Protein AF-A0A1Z8W2J6-F1 (afdb_monomer)

pLDDT: mean 79.66, std 10.55, range [44.53, 90.06]

Sequence (103 aa):
MFLPLVYIGVIWFLFNRYKKNHQEIQEKIKPCLKWAKAQALPIPTKPSLIEMFLIENRYYWYLRFPFGLIVPFLPITKKVHFYKQEINNLWEIWEREGSPGKQ

Solvent-accessible surface area (backbone atoms only — not comparable to full-atom values): 6034 Å² total; per-residue (Å²): 144,60,67,70,61,54,51,52,51,50,52,52,52,50,50,52,52,48,51,53,53,51,50,55,51,48,63,67,43,44,61,49,53,52,50,35,56,75,69,70,47,91,76,68,73,80,70,53,73,64,59,46,48,52,64,72,45,26,80,40,78,81,38,33,65,71,45,43,72,51,47,78,75,38,72,64,42,57,52,45,51,50,34,52,51,50,52,51,53,50,45,57,48,31,67,72,77,68,45,99,81,80,125

Structure (mmCIF, N/CA/C/O backbone):
data_AF-A0A1Z8W2J6-F1
#
_entry.id   AF-A0A1Z8W2J6-F1
#
loop_
_atom_site.group_PDB
_atom_site.id
_atom_site.type_symbol
_atom_site.label_atom_id
_atom_site.label_alt_id
_atom_site.label_comp_id
_atom_site.label_asym_id
_atom_site.label_entity_id
_atom_site.label_seq_id
_atom_site.pdbx_PDB_ins_code
_atom_site.Cartn_x
_atom_site.Cartn_y
_atom_site.Cartn_z
_atom_site.occupancy
_atom_site.B_iso_or_equiv
_atom_site.auth_seq_id
_atom_site.auth_comp_id
_atom_site.auth_asym_id
_atom_site.auth_atom_id
_atom_site.pdbx_PDB_model_num
ATOM 1 N N . MET A 1 1 ? 22.781 -3.248 -28.311 1.00 55.97 1 MET A N 1
ATOM 2 C CA . MET A 1 1 ? 21.635 -4.013 -27.768 1.00 55.97 1 MET A CA 1
ATOM 3 C C . MET A 1 1 ? 21.667 -3.979 -26.228 1.00 55.97 1 MET A C 1
ATOM 5 O O . MET A 1 1 ? 21.900 -4.998 -25.606 1.00 55.97 1 MET A O 1
ATOM 9 N N . PHE A 1 2 ? 21.489 -2.806 -25.596 1.00 62.25 2 PHE A N 1
ATOM 10 C CA . PHE A 1 2 ? 21.579 -2.641 -24.120 1.00 62.25 2 PHE A CA 1
ATOM 11 C C . PHE A 1 2 ? 20.312 -2.050 -23.474 1.00 62.25 2 PHE A C 1
ATOM 13 O O . PHE A 1 2 ? 20.126 -2.137 -22.264 1.00 62.25 2 PHE A O 1
ATOM 20 N N . LEU A 1 3 ? 19.408 -1.498 -24.287 1.00 68.50 3 LEU A N 1
ATOM 21 C CA . LEU A 1 3 ? 18.151 -0.879 -23.859 1.00 68.50 3 LEU A CA 1
ATOM 22 C C . LEU A 1 3 ? 17.261 -1.751 -22.945 1.00 68.50 3 LEU A C 1
ATOM 24 O O . LEU A 1 3 ? 16.785 -1.213 -21.945 1.00 68.50 3 LEU A O 1
ATOM 28 N N . PRO A 1 4 ? 17.050 -3.063 -23.193 1.00 74.38 4 PRO A N 1
ATOM 29 C CA . PRO A 1 4 ? 16.163 -3.855 -22.337 1.00 74.38 4 PRO A CA 1
ATOM 30 C C . PRO A 1 4 ? 16.743 -4.101 -20.936 1.00 74.38 4 PRO A C 1
ATOM 32 O O . PRO A 1 4 ? 15.999 -4.100 -19.959 1.00 74.38 4 PRO A O 1
ATOM 35 N N . LEU A 1 5 ? 18.065 -4.251 -20.807 1.00 78.25 5 LEU A N 1
ATOM 36 C CA . LEU A 1 5 ? 18.713 -4.475 -19.509 1.00 78.25 5 LEU A CA 1
ATOM 37 C C . LEU A 1 5 ? 18.695 -3.213 -18.644 1.00 78.25 5 LEU A C 1
ATOM 39 O O . LEU A 1 5 ? 18.399 -3.286 -17.453 1.00 78.25 5 LEU A O 1
ATOM 43 N N . VAL A 1 6 ? 18.940 -2.049 -19.253 1.00 80.50 6 VAL A N 1
ATOM 44 C CA . VAL A 1 6 ? 18.832 -0.754 -18.564 1.00 80.50 6 VAL A CA 1
ATOM 45 C C . VAL A 1 6 ? 17.394 -0.519 -18.096 1.00 80.50 6 VAL A C 1
ATOM 47 O O . VAL A 1 6 ? 17.179 -0.113 -16.957 1.00 80.50 6 VAL A O 1
ATOM 50 N N . TYR A 1 7 ? 16.405 -0.842 -18.932 1.00 79.75 7 TYR A N 1
A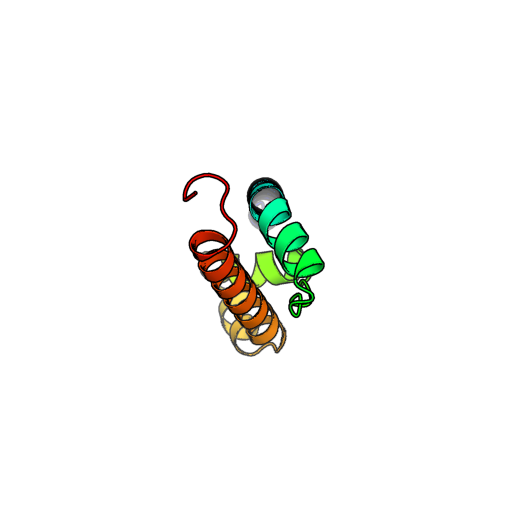TOM 51 C CA . TYR A 1 7 ? 14.987 -0.719 -18.593 1.00 79.75 7 TYR A CA 1
ATOM 52 C C . TYR A 1 7 ? 14.593 -1.586 -17.384 1.00 79.75 7 TYR A C 1
ATOM 54 O O . TYR A 1 7 ? 13.974 -1.090 -16.441 1.00 79.75 7 TYR A O 1
ATOM 62 N N . ILE A 1 8 ? 15.014 -2.855 -17.362 1.00 81.88 8 ILE A N 1
ATOM 63 C CA . ILE A 1 8 ? 14.782 -3.763 -16.227 1.00 81.88 8 ILE A CA 1
ATO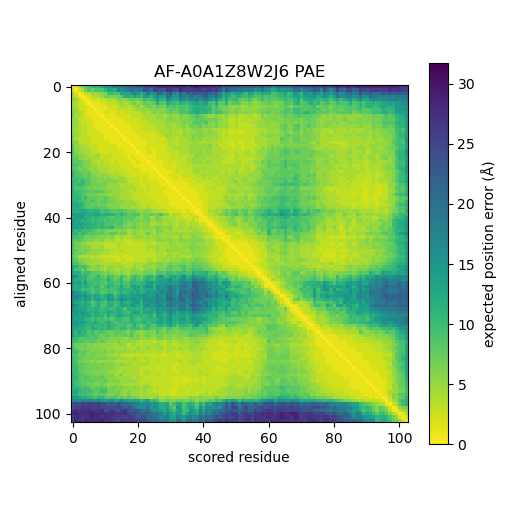M 64 C C . ILE A 1 8 ? 15.473 -3.241 -14.960 1.00 81.88 8 ILE A C 1
ATOM 66 O O . ILE A 1 8 ? 14.860 -3.221 -13.892 1.00 81.88 8 ILE A O 1
ATOM 70 N N . GLY A 1 9 ? 16.720 -2.772 -15.076 1.00 85.25 9 GLY A N 1
ATOM 71 C CA . GLY A 1 9 ? 17.472 -2.206 -13.954 1.00 85.25 9 GLY A CA 1
ATOM 72 C C . GLY A 1 9 ? 16.786 -0.985 -13.337 1.00 85.25 9 GLY A C 1
ATOM 73 O O . GLY A 1 9 ? 16.685 -0.884 -12.113 1.00 85.25 9 GLY A O 1
ATOM 74 N N . VAL A 1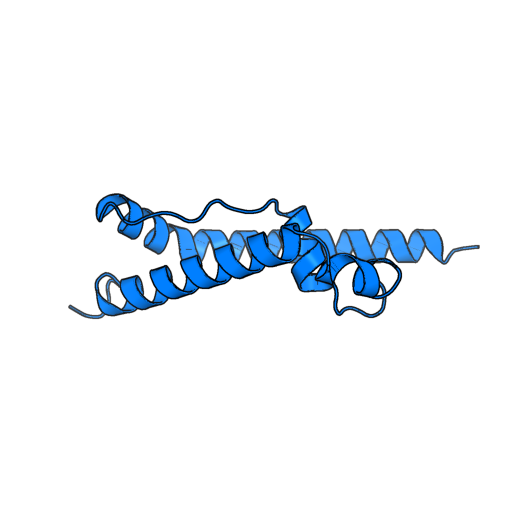 10 ? 16.239 -0.095 -14.171 1.00 84.00 10 VAL A N 1
ATOM 75 C CA . VAL A 1 10 ? 15.464 1.071 -13.726 1.00 84.00 10 VAL A CA 1
ATOM 76 C C . VAL A 1 10 ? 14.188 0.639 -13.001 1.00 84.00 10 VAL A C 1
ATOM 78 O O . VAL A 1 10 ? 13.955 1.098 -11.883 1.00 84.00 10 VAL A O 1
ATOM 81 N N . ILE A 1 11 ? 13.392 -0.277 -13.569 1.00 81.81 11 ILE A N 1
ATOM 82 C CA . ILE A 1 11 ? 12.169 -0.785 -12.918 1.00 81.81 11 ILE A CA 1
ATOM 83 C C . ILE A 1 11 ? 12.489 -1.407 -11.559 1.00 81.81 11 ILE A C 1
ATOM 85 O O . ILE A 1 11 ? 11.808 -1.116 -10.575 1.00 81.81 11 ILE A O 1
ATOM 89 N N . TRP A 1 12 ? 13.535 -2.230 -11.485 1.00 87.62 12 TRP A N 1
ATOM 90 C CA . TRP A 1 12 ? 13.949 -2.873 -10.242 1.00 87.62 12 TRP A CA 1
ATOM 91 C C . TRP A 1 12 ? 14.381 -1.853 -9.182 1.00 87.62 12 TRP A C 1
ATOM 93 O O . TRP A 1 12 ? 13.950 -1.929 -8.029 1.00 87.62 12 TRP A O 1
ATOM 103 N N . PHE A 1 13 ? 15.174 -0.852 -9.573 1.00 88.56 13 PHE A N 1
ATOM 104 C CA . PHE A 1 13 ? 15.594 0.229 -8.683 1.00 88.56 13 PHE A CA 1
ATOM 105 C C . PHE A 1 13 ? 14.396 1.006 -8.119 1.00 88.56 13 PHE A C 1
ATOM 107 O O . PHE A 1 13 ? 14.309 1.251 -6.913 1.00 88.56 13 PHE A O 1
ATOM 114 N N . LEU A 1 14 ? 13.439 1.354 -8.977 1.00 85.00 14 LEU A N 1
ATOM 115 C CA . LEU A 1 14 ? 12.228 2.072 -8.586 1.00 85.00 14 LEU A CA 1
ATOM 116 C C . LEU A 1 14 ? 11.333 1.238 -7.682 1.00 85.00 14 LEU A C 1
ATOM 118 O O . LEU A 1 14 ? 10.821 1.758 -6.694 1.00 85.00 14 LEU A O 1
ATOM 122 N N . PHE A 1 15 ? 11.179 -0.052 -7.980 1.00 87.25 15 PHE A N 1
ATOM 123 C CA . PHE A 1 15 ? 10.425 -0.973 -7.141 1.00 87.25 15 PHE A CA 1
ATOM 124 C C . PHE A 1 15 ? 11.035 -1.075 -5.741 1.00 87.25 15 PHE A C 1
ATOM 126 O O . PHE A 1 15 ? 10.317 -0.993 -4.745 1.00 87.25 15 PHE A O 1
ATOM 133 N N . ASN A 1 16 ? 12.362 -1.171 -5.640 1.00 89.69 16 ASN A N 1
ATOM 134 C CA . ASN A 1 16 ? 13.050 -1.191 -4.350 1.00 89.69 16 ASN A CA 1
ATOM 135 C C . ASN A 1 16 ? 12.880 0.118 -3.575 1.00 89.69 16 ASN A C 1
ATOM 137 O O . ASN A 1 16 ? 12.596 0.092 -2.375 1.00 89.69 16 ASN A O 1
ATOM 141 N N . ARG A 1 17 ? 13.000 1.266 -4.252 1.00 88.50 17 ARG A N 1
ATOM 142 C CA . ARG A 1 17 ? 12.761 2.577 -3.636 1.00 88.50 17 ARG A CA 1
ATOM 1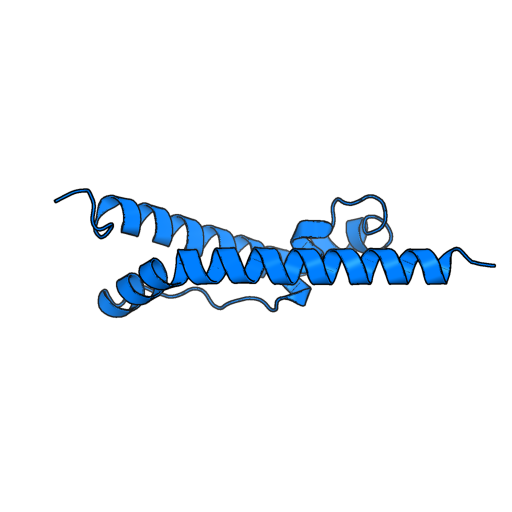43 C C . ARG A 1 17 ? 11.316 2.707 -3.152 1.00 88.50 17 ARG A C 1
ATOM 145 O O . ARG A 1 17 ? 11.081 3.134 -2.025 1.00 88.50 17 ARG A O 1
ATOM 152 N N . TYR A 1 18 ? 10.363 2.284 -3.977 1.00 88.00 18 TYR A N 1
ATOM 153 C CA . TYR A 1 18 ? 8.947 2.271 -3.639 1.00 88.00 18 TYR A CA 1
ATOM 154 C C . TYR A 1 18 ? 8.663 1.380 -2.430 1.00 88.00 18 TYR A C 1
ATOM 156 O O . TYR A 1 18 ? 8.014 1.818 -1.484 1.00 88.00 18 TYR A O 1
ATOM 164 N N . LYS A 1 19 ? 9.210 0.160 -2.414 1.00 90.06 19 LYS A N 1
ATOM 165 C CA . LYS A 1 19 ? 9.081 -0.778 -1.295 1.00 90.06 19 LYS A CA 1
ATOM 166 C C . LYS A 1 19 ? 9.557 -0.151 0.015 1.00 90.06 19 LYS A C 1
ATOM 168 O O . LYS A 1 19 ? 8.844 -0.246 1.011 1.00 90.06 19 LYS A O 1
ATOM 173 N N . LYS A 1 20 ? 10.717 0.515 0.009 1.00 88.44 20 LYS A N 1
ATOM 174 C CA . LYS A 1 20 ? 11.269 1.181 1.198 1.00 88.44 20 LYS A CA 1
ATOM 175 C C . LYS A 1 20 ? 10.359 2.312 1.691 1.00 88.44 20 LYS A C 1
ATOM 177 O O . LYS A 1 20 ? 10.004 2.338 2.865 1.00 88.44 20 LYS A O 1
ATOM 182 N N . ASN A 1 21 ? 9.920 3.192 0.791 1.00 86.94 21 ASN A N 1
ATOM 183 C CA . ASN A 1 21 ? 9.017 4.296 1.133 1.00 86.94 21 ASN A CA 1
ATOM 184 C C . ASN A 1 21 ? 7.669 3.790 1.667 1.00 86.94 21 ASN A C 1
ATOM 186 O O . ASN A 1 21 ? 7.145 4.298 2.654 1.00 86.94 21 ASN A O 1
ATOM 190 N N . HIS A 1 22 ? 7.112 2.756 1.037 1.00 85.12 22 HIS A N 1
ATOM 191 C CA . HIS A 1 22 ? 5.842 2.179 1.449 1.00 85.12 22 HIS A CA 1
ATOM 192 C C . HIS A 1 22 ? 5.945 1.497 2.821 1.00 85.12 22 HIS A C 1
ATOM 194 O O . HIS A 1 22 ? 4.996 1.543 3.598 1.00 85.12 22 HIS A O 1
ATOM 200 N N . GLN A 1 23 ? 7.079 0.876 3.157 1.00 87.94 23 GLN A N 1
ATOM 201 C CA . GLN A 1 23 ? 7.312 0.352 4.508 1.00 87.94 23 GLN A CA 1
ATOM 202 C C . GLN A 1 23 ? 7.309 1.465 5.560 1.00 87.94 23 GLN A C 1
ATOM 204 O O . GLN A 1 23 ? 6.660 1.314 6.590 1.00 87.94 23 GLN A O 1
ATOM 209 N N . GLU A 1 24 ? 7.958 2.596 5.282 1.00 87.56 24 GLU A N 1
ATOM 210 C CA . GLU A 1 24 ? 7.971 3.741 6.196 1.00 87.56 24 GLU A CA 1
ATOM 211 C C . GLU A 1 24 ? 6.561 4.314 6.421 1.00 87.56 24 GLU A C 1
ATOM 213 O O . GLU A 1 24 ? 6.152 4.551 7.557 1.00 87.56 24 GLU A O 1
ATOM 218 N N . ILE A 1 25 ? 5.779 4.470 5.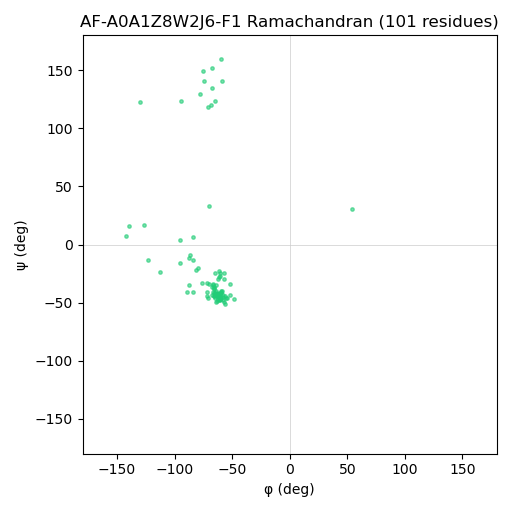348 1.00 84.00 25 ILE A N 1
ATOM 219 C CA . ILE A 1 25 ? 4.379 4.913 5.427 1.00 84.00 25 ILE A CA 1
ATOM 220 C C . ILE A 1 25 ? 3.542 3.925 6.254 1.00 84.00 25 ILE A C 1
ATOM 222 O O . ILE A 1 25 ? 2.736 4.332 7.086 1.00 84.00 25 ILE A O 1
ATOM 226 N N . GLN A 1 26 ? 3.742 2.620 6.065 1.00 85.12 26 GLN A N 1
ATOM 227 C CA . GLN A 1 26 ? 3.008 1.596 6.809 1.00 85.12 26 GLN A CA 1
ATOM 228 C C . GLN A 1 26 ? 3.338 1.605 8.301 1.00 85.12 26 GLN A C 1
ATOM 230 O O . GLN A 1 26 ? 2.428 1.434 9.106 1.00 85.12 26 GLN A O 1
ATOM 235 N N . GLU A 1 27 ? 4.594 1.842 8.682 1.00 87.69 27 GLU A N 1
ATOM 236 C CA . GLU A 1 27 ? 4.956 2.003 10.093 1.00 87.69 27 GLU A CA 1
ATOM 237 C C . GLU A 1 27 ? 4.323 3.265 10.701 1.00 87.69 27 GLU A C 1
ATOM 239 O O . GLU A 1 27 ? 3.830 3.201 11.826 1.00 87.69 27 GLU A O 1
ATOM 244 N N . LYS A 1 28 ? 4.214 4.370 9.945 1.00 85.88 28 LYS A N 1
ATOM 245 C CA . LYS A 1 28 ? 3.492 5.582 10.389 1.00 85.88 28 LYS A CA 1
ATOM 246 C C . LYS A 1 28 ? 1.986 5.355 10.561 1.00 85.88 28 LYS A C 1
ATOM 248 O O . LYS A 1 28 ? 1.399 5.874 11.502 1.00 85.88 28 LYS A O 1
ATOM 253 N N . ILE A 1 29 ? 1.366 4.553 9.693 1.00 85.62 29 ILE A N 1
ATOM 254 C CA . ILE A 1 29 ? -0.081 4.251 9.710 1.00 85.62 29 ILE A CA 1
ATOM 255 C C . ILE A 1 29 ? -0.445 3.163 10.736 1.00 85.62 29 ILE A C 1
ATOM 257 O O . ILE A 1 29 ? -1.578 3.084 11.208 1.00 85.62 29 ILE A O 1
ATOM 261 N N . LYS A 1 30 ? 0.511 2.326 11.136 1.00 88.38 30 LYS A N 1
ATOM 262 C CA . LYS A 1 30 ? 0.341 1.251 12.125 1.00 88.38 30 LYS A CA 1
ATOM 263 C C . LYS A 1 30 ? -0.373 1.671 13.423 1.00 88.38 30 LYS A C 1
ATOM 265 O O . LYS A 1 30 ? -1.267 0.926 13.828 1.00 88.38 30 LYS A O 1
ATOM 270 N N . PRO A 1 31 ? -0.042 2.796 14.093 1.00 86.25 31 PRO A N 1
ATOM 271 C CA . PRO A 1 31 ? -0.792 3.261 15.263 1.00 86.25 31 PRO A CA 1
ATOM 272 C C . PRO A 1 31 ? -2.253 3.592 14.939 1.00 86.25 31 PRO A C 1
ATOM 274 O O . PRO A 1 31 ? -3.135 3.132 15.660 1.00 86.25 31 PRO A O 1
ATOM 277 N N . CYS A 1 32 ? -2.519 4.281 13.825 1.00 86.38 32 CYS A N 1
ATOM 278 C CA . CYS A 1 32 ? -3.876 4.568 13.352 1.00 86.38 32 CYS A CA 1
ATOM 279 C C . CYS A 1 32 ? -4.678 3.275 13.122 1.00 86.38 32 CYS A C 1
ATOM 281 O O . CYS A 1 32 ? -5.823 3.168 13.551 1.00 86.38 32 CYS A O 1
ATOM 283 N N . LEU A 1 33 ? -4.073 2.254 12.506 1.00 86.94 33 LEU A N 1
ATOM 284 C CA . LEU A 1 33 ? -4.733 0.960 12.288 1.00 86.94 33 LEU A CA 1
ATOM 285 C C . LEU A 1 33 ? -4.985 0.195 13.591 1.00 86.94 33 LEU A C 1
ATOM 287 O O . LEU A 1 33 ? -6.014 -0.466 13.727 1.00 86.94 33 LEU A O 1
ATOM 291 N N . LYS A 1 34 ? -4.064 0.275 14.559 1.00 89.00 34 LYS A N 1
ATOM 292 C CA . LYS A 1 34 ? -4.268 -0.309 15.893 1.00 89.00 34 LYS A CA 1
ATOM 293 C C . LYS A 1 34 ? -5.418 0.377 16.630 1.00 89.00 34 LYS A C 1
ATOM 295 O O . LYS A 1 34 ? -6.241 -0.322 17.212 1.00 89.00 34 LYS A O 1
ATOM 300 N N . TRP A 1 35 ? -5.488 1.707 16.572 1.00 88.69 35 TRP A N 1
ATOM 301 C CA . TRP A 1 35 ? -6.594 2.483 17.131 1.00 88.69 35 TRP A CA 1
ATOM 302 C C . TRP A 1 35 ? -7.923 2.123 16.456 1.00 88.69 35 TRP A C 1
ATOM 304 O O . TRP A 1 35 ? -8.873 1.771 17.147 1.00 88.69 35 TRP A O 1
ATOM 314 N N . ALA A 1 36 ? -7.964 2.075 15.121 1.00 87.31 36 ALA A N 1
ATOM 315 C CA . ALA A 1 36 ? -9.165 1.703 14.372 1.00 87.31 36 ALA A CA 1
ATOM 316 C C . ALA A 1 36 ? -9.657 0.293 14.738 1.00 87.31 36 ALA A C 1
ATOM 318 O O . ALA A 1 36 ? -10.852 0.077 14.921 1.00 87.31 36 ALA A O 1
ATOM 319 N N . LYS A 1 37 ? -8.729 -0.658 14.930 1.00 88.06 37 LYS A N 1
ATOM 320 C CA . LYS A 1 37 ? -9.056 -2.011 15.397 1.00 88.06 37 LYS A CA 1
ATOM 321 C C . LYS A 1 37 ? -9.647 -2.015 16.810 1.00 88.06 37 LYS A C 1
ATOM 323 O O . LYS A 1 37 ? -10.565 -2.785 17.068 1.00 88.06 37 LYS A O 1
ATOM 328 N N . ALA A 1 38 ? -9.127 -1.184 17.714 1.00 87.56 38 ALA A N 1
ATOM 329 C CA . ALA A 1 38 ? 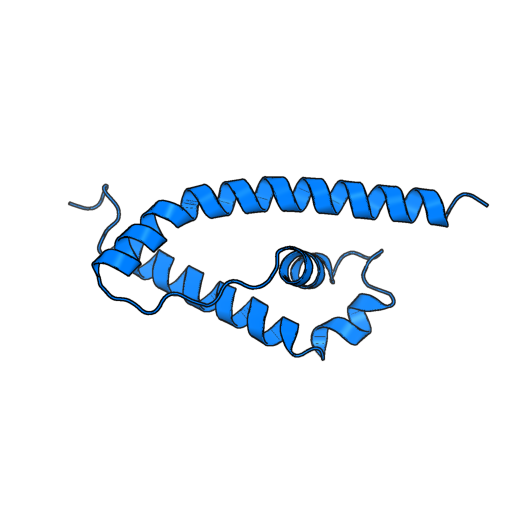-9.653 -1.055 19.073 1.00 87.56 38 ALA A CA 1
ATOM 330 C C . ALA A 1 38 ? -11.064 -0.439 19.094 1.00 87.56 38 ALA A C 1
ATOM 332 O O . ALA A 1 38 ? -11.888 -0.848 19.903 1.00 87.56 38 ALA A O 1
ATOM 333 N N . GLN A 1 39 ? -11.351 0.475 18.165 1.00 85.00 39 GLN A N 1
ATOM 334 C CA . GLN A 1 39 ? -12.664 1.105 17.979 1.00 85.00 39 GLN A CA 1
ATOM 335 C C . GLN A 1 39 ? -13.641 0.270 17.129 1.00 85.00 39 GLN A C 1
ATOM 337 O O . GLN A 1 39 ? -14.720 0.746 16.788 1.00 85.00 39 GLN A O 1
ATOM 342 N N . ALA A 1 40 ? -13.271 -0.964 16.757 1.00 87.31 40 ALA A N 1
ATOM 343 C CA . ALA A 1 40 ? -14.054 -1.842 15.882 1.00 87.31 40 ALA A CA 1
ATOM 344 C C . ALA A 1 40 ? -14.443 -1.214 14.521 1.00 87.31 40 ALA A C 1
ATOM 346 O O . ALA A 1 40 ? -15.469 -1.564 13.937 1.00 87.31 40 ALA A O 1
ATOM 347 N N . LEU A 1 41 ? -13.608 -0.312 13.991 1.00 85.62 41 LEU A N 1
ATOM 348 C CA . LEU A 1 41 ? -13.814 0.298 12.677 1.00 85.62 41 LEU A CA 1
ATOM 349 C C . LEU A 1 41 ? -13.461 -0.677 11.539 1.00 85.62 41 LEU A C 1
ATOM 351 O O . LEU A 1 41 ? -12.552 -1.504 11.687 1.00 85.62 41 LEU A O 1
ATOM 355 N N . PRO A 1 42 ? -14.134 -0.574 10.377 1.00 81.88 42 PRO A N 1
ATOM 356 C CA . PRO A 1 42 ? -13.819 -1.395 9.215 1.00 81.88 42 PRO A CA 1
ATOM 357 C C . PRO A 1 42 ? -12.411 -1.071 8.700 1.00 81.88 42 PRO A C 1
ATOM 359 O O . PRO A 1 42 ? -12.093 0.074 8.383 1.00 81.88 42 PRO A O 1
ATOM 362 N N . ILE A 1 43 ? -11.556 -2.095 8.619 1.00 83.62 43 ILE A N 1
ATOM 363 C CA . ILE A 1 43 ? -10.194 -1.954 8.097 1.00 83.62 43 ILE A CA 1
ATOM 364 C C . ILE A 1 43 ? -10.201 -2.310 6.603 1.00 83.62 43 ILE A C 1
ATOM 366 O O . ILE A 1 43 ? -10.579 -3.436 6.259 1.00 83.62 43 ILE A O 1
ATOM 370 N N . PRO A 1 44 ? -9.743 -1.407 5.717 1.00 84.00 44 PRO A N 1
ATOM 371 C CA . PRO A 1 44 ? -9.680 -1.662 4.283 1.00 84.00 44 PRO A CA 1
ATOM 372 C C . PRO A 1 44 ? -8.812 -2.883 3.958 1.00 84.00 44 PRO A C 1
ATOM 374 O O . PRO A 1 44 ? -7.723 -3.072 4.511 1.00 84.00 44 PRO A O 1
ATOM 377 N N . THR A 1 45 ? -9.239 -3.689 2.982 1.00 83.94 45 THR A N 1
ATOM 378 C CA . THR A 1 45 ? -8.423 -4.812 2.491 1.00 83.94 45 THR A CA 1
ATOM 379 C C . THR A 1 45 ? -7.229 -4.283 1.707 1.00 83.94 45 THR A C 1
ATOM 381 O O . THR A 1 45 ? -7.397 -3.649 0.667 1.00 83.94 45 THR A O 1
ATOM 384 N N . LYS A 1 46 ? -6.014 -4.581 2.174 1.00 85.00 46 LYS A N 1
ATOM 385 C CA . LYS A 1 46 ? -4.766 -4.095 1.576 1.00 85.00 46 LYS A CA 1
ATOM 386 C C . LYS A 1 46 ? -4.497 -4.713 0.188 1.00 85.00 46 LYS A C 1
ATOM 388 O O . LYS A 1 46 ? -4.350 -5.932 0.091 1.00 85.00 46 LYS A O 1
ATOM 393 N N . PRO A 1 47 ? -4.384 -3.905 -0.885 1.00 86.94 47 PRO A N 1
ATOM 394 C CA . PRO A 1 47 ? -3.858 -4.354 -2.173 1.00 86.94 47 PRO A CA 1
ATOM 395 C C . PRO A 1 47 ? -2.422 -4.885 -2.067 1.00 86.94 47 PRO A C 1
ATOM 397 O O . PRO A 1 47 ? -1.677 -4.551 -1.144 1.00 86.94 47 PRO A O 1
ATOM 400 N N . SER A 1 48 ? -1.999 -5.685 -3.041 1.00 87.12 48 SER A N 1
ATOM 401 C CA . SER A 1 48 ? -0.616 -6.153 -3.103 1.00 87.12 48 SER A CA 1
ATOM 402 C C . SER A 1 48 ? 0.348 -4.995 -3.386 1.00 87.12 48 SER A C 1
ATOM 404 O O . SER A 1 48 ? 0.006 -4.010 -4.042 1.00 87.12 48 SER A O 1
ATOM 406 N N . LEU A 1 49 ? 1.593 -5.128 -2.924 1.00 85.19 49 LEU A N 1
ATOM 407 C CA . LEU A 1 49 ? 2.620 -4.101 -3.123 1.00 85.19 49 LEU A CA 1
ATOM 408 C C . LEU A 1 49 ? 2.928 -3.872 -4.613 1.00 85.19 49 LEU A C 1
ATOM 410 O O . LEU A 1 49 ? 3.248 -2.756 -5.007 1.00 85.19 49 LEU A O 1
ATOM 414 N N . ILE A 1 50 ? 2.781 -4.911 -5.441 1.00 83.12 50 ILE A N 1
ATOM 415 C CA . ILE A 1 50 ? 2.935 -4.831 -6.898 1.00 83.12 50 ILE A CA 1
ATOM 416 C C . ILE A 1 50 ? 1.755 -4.078 -7.522 1.00 83.12 50 ILE A C 1
ATOM 418 O O . ILE A 1 50 ? 1.983 -3.199 -8.348 1.00 83.12 50 ILE A O 1
ATOM 422 N N . GLU A 1 51 ? 0.513 -4.366 -7.105 1.00 83.38 51 GLU A N 1
ATOM 423 C CA . GLU A 1 51 ? -0.672 -3.613 -7.548 1.00 83.38 51 GLU A CA 1
ATOM 424 C C . GLU A 1 51 ? -0.488 -2.123 -7.240 1.00 83.38 51 GLU A C 1
ATOM 426 O O . GLU A 1 51 ? -0.594 -1.291 -8.137 1.00 83.38 51 GLU A O 1
ATOM 431 N N . MET A 1 52 ? -0.134 -1.773 -6.000 1.00 84.94 52 MET A N 1
ATOM 432 C CA . MET A 1 52 ? 0.080 -0.374 -5.623 1.00 84.94 52 MET A CA 1
ATOM 433 C C . MET A 1 52 ? 1.239 0.264 -6.397 1.00 84.94 52 MET A C 1
ATOM 435 O O . MET A 1 52 ? 1.085 1.370 -6.911 1.00 84.94 52 MET A O 1
ATOM 439 N N . PHE A 1 53 ? 2.362 -0.446 -6.558 1.00 84.69 53 PHE A N 1
ATOM 440 C CA . PHE A 1 53 ? 3.497 0.026 -7.350 1.00 84.69 53 PHE A CA 1
ATOM 441 C C . PHE A 1 53 ? 3.085 0.347 -8.790 1.00 84.69 53 PHE A C 1
ATOM 443 O O . PHE A 1 53 ? 3.373 1.443 -9.269 1.00 84.69 53 PHE A O 1
ATOM 450 N N . LEU A 1 54 ? 2.373 -0.563 -9.460 1.00 79.94 54 LEU A N 1
ATOM 451 C CA . LEU A 1 54 ? 1.903 -0.373 -10.833 1.00 79.94 54 LEU A CA 1
ATOM 452 C C . LEU A 1 54 ? 0.947 0.818 -10.945 1.00 79.94 54 LEU A C 1
ATOM 454 O O . LEU A 1 54 ? 1.092 1.626 -11.857 1.00 79.94 54 LEU A O 1
ATOM 458 N N . ILE A 1 55 ? -0.003 0.958 -10.014 1.00 80.62 55 ILE A N 1
ATOM 459 C CA . ILE A 1 55 ? -0.985 2.051 -10.024 1.00 80.62 55 ILE A CA 1
ATOM 460 C C . ILE A 1 55 ? -0.328 3.408 -9.772 1.00 80.62 55 ILE A C 1
ATOM 462 O O . ILE A 1 55 ? -0.676 4.375 -10.448 1.00 80.62 55 ILE A O 1
ATOM 466 N N . GLU A 1 56 ? 0.587 3.497 -8.811 1.00 77.56 56 GLU A N 1
ATOM 467 C CA . GLU A 1 56 ? 1.229 4.756 -8.421 1.00 77.56 56 GLU A CA 1
ATOM 468 C C . GLU A 1 56 ? 2.300 5.202 -9.407 1.00 77.56 56 GLU A C 1
ATOM 470 O O . GLU A 1 56 ? 2.462 6.395 -9.649 1.00 77.56 56 GLU A O 1
ATOM 475 N N . ASN A 1 57 ? 2.994 4.245 -10.022 1.00 75.38 57 ASN A N 1
ATOM 476 C CA . ASN A 1 57 ? 4.066 4.530 -10.962 1.00 75.38 57 ASN A CA 1
ATOM 477 C C . ASN A 1 57 ? 3.587 4.512 -12.429 1.00 75.38 57 ASN A C 1
ATOM 479 O O . ASN A 1 57 ? 4.386 4.735 -13.336 1.00 75.38 57 ASN A O 1
ATOM 483 N N . ARG A 1 58 ? 2.283 4.330 -12.697 1.00 71.62 58 ARG A N 1
ATOM 484 C CA . ARG A 1 58 ? 1.719 4.296 -14.066 1.00 71.62 58 ARG A CA 1
ATOM 485 C C . ARG A 1 58 ? 1.997 5.550 -14.901 1.00 71.62 58 ARG A C 1
ATOM 487 O O . ARG A 1 58 ? 1.962 5.492 -16.126 1.00 71.62 58 ARG A O 1
ATOM 494 N N . TYR A 1 59 ? 2.226 6.684 -14.240 1.00 65.19 59 TYR A N 1
ATOM 495 C CA . TYR A 1 59 ? 2.455 7.979 -14.883 1.00 65.19 59 TYR A CA 1
ATOM 496 C C . TYR A 1 59 ? 3.904 8.195 -15.319 1.00 65.19 59 TYR A C 1
ATOM 498 O O . TYR A 1 59 ? 4.174 9.109 -16.100 1.00 65.19 59 TYR A O 1
ATOM 506 N N . TYR A 1 60 ? 4.840 7.365 -14.850 1.00 68.50 60 TYR A N 1
ATOM 507 C CA . TYR A 1 60 ? 6.215 7.457 -15.308 1.00 68.50 60 TYR A CA 1
ATOM 508 C C . TYR A 1 60 ? 6.315 7.052 -16.777 1.00 68.50 60 TYR A C 1
ATOM 510 O O . TYR A 1 60 ? 5.774 6.033 -17.199 1.00 68.50 60 TYR A O 1
ATOM 518 N N . TRP A 1 61 ? 7.046 7.849 -17.552 1.00 59.25 61 TRP A N 1
ATOM 519 C CA . TRP A 1 61 ? 7.181 7.711 -19.004 1.00 59.25 61 TRP A CA 1
ATOM 520 C C . TRP A 1 61 ? 7.591 6.301 -19.467 1.00 59.25 61 TRP A C 1
ATOM 522 O O . TRP A 1 61 ? 7.086 5.832 -20.481 1.00 59.25 61 TRP A O 1
ATOM 532 N N . TYR A 1 62 ? 8.418 5.591 -18.693 1.00 64.88 62 TYR A N 1
ATOM 533 C CA . TYR A 1 62 ? 8.852 4.216 -18.976 1.00 64.88 62 TYR A CA 1
ATOM 534 C C . TYR A 1 62 ? 7.820 3.137 -18.594 1.00 64.88 62 TYR A C 1
ATOM 536 O O . TYR A 1 62 ? 7.886 2.036 -19.124 1.00 64.88 62 TYR A O 1
ATOM 544 N N . LEU A 1 63 ? 6.852 3.424 -17.717 1.00 62.81 63 LEU A N 1
ATOM 545 C CA . LEU A 1 63 ? 5.707 2.542 -17.427 1.00 62.81 63 LEU A CA 1
ATOM 546 C C . LEU A 1 63 ? 4.470 2.915 -18.262 1.00 62.81 63 LEU A C 1
ATOM 548 O O . LEU A 1 63 ? 3.549 2.117 -18.410 1.00 62.81 63 LEU A O 1
ATOM 552 N N . ARG A 1 64 ? 4.448 4.110 -18.859 1.00 64.75 64 ARG A N 1
ATOM 553 C CA . ARG A 1 64 ? 3.316 4.629 -19.636 1.00 64.75 64 ARG A CA 1
ATOM 554 C C . ARG A 1 64 ? 2.962 3.763 -20.850 1.00 64.75 64 ARG A C 1
ATOM 556 O O . ARG A 1 64 ? 1.797 3.727 -21.233 1.00 64.75 64 ARG A O 1
ATOM 563 N N . PHE A 1 65 ? 3.918 3.027 -21.411 1.00 59.81 65 PHE A N 1
ATOM 564 C CA . PHE A 1 65 ? 3.677 2.087 -22.504 1.00 59.81 65 PHE A CA 1
ATOM 565 C C . PHE A 1 65 ? 4.306 0.723 -22.172 1.00 59.81 65 PHE A C 1
ATOM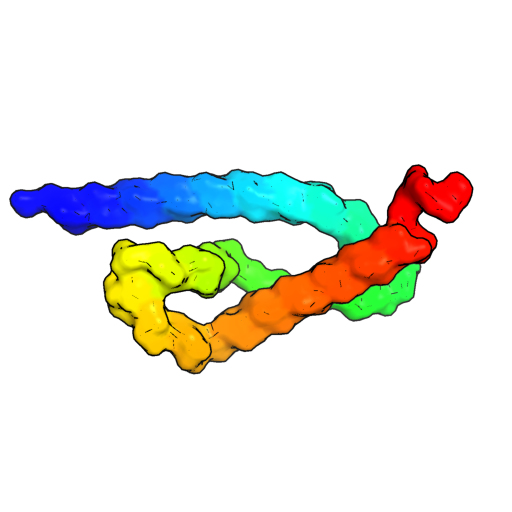 567 O O . PHE A 1 65 ? 5.507 0.684 -21.908 1.00 59.81 65 PHE A O 1
ATOM 574 N N . PRO A 1 66 ? 3.539 -0.388 -22.141 1.00 59.44 66 PRO A N 1
ATOM 575 C CA . PRO A 1 66 ? 2.102 -0.510 -22.432 1.00 59.44 66 PRO A CA 1
ATOM 576 C C . PRO A 1 66 ? 1.176 -0.244 -21.224 1.00 59.44 66 PRO A C 1
ATOM 578 O O . PRO A 1 66 ? -0.041 -0.158 -21.386 1.00 59.44 66 PRO A O 1
ATOM 581 N N . PHE A 1 67 ? 1.711 -0.116 -20.003 1.00 62.72 67 PHE A N 1
ATOM 582 C CA . PHE A 1 67 ? 0.885 -0.149 -18.788 1.00 62.72 67 PHE A CA 1
ATOM 583 C C . PHE A 1 67 ? 0.028 1.106 -18.586 1.00 62.72 67 PHE A C 1
ATOM 585 O O . PHE A 1 67 ? -1.100 0.990 -18.125 1.00 62.72 67 PHE A O 1
ATOM 592 N N . GLY A 1 68 ? 0.487 2.292 -18.984 1.00 62.44 68 GLY A N 1
ATOM 593 C CA . GLY A 1 68 ? -0.286 3.535 -18.847 1.00 62.44 68 GLY A CA 1
ATOM 594 C C . GLY A 1 68 ? -1.624 3.551 -19.598 1.00 62.44 68 GLY A C 1
ATOM 595 O O . GLY A 1 68 ? -2.529 4.269 -19.179 1.00 62.44 68 GLY A O 1
ATOM 596 N N . LEU A 1 69 ? -1.775 2.745 -20.656 1.00 65.81 69 LEU A N 1
ATOM 597 C CA . LEU A 1 69 ? -3.035 2.594 -21.397 1.00 65.81 69 LEU A CA 1
ATOM 598 C C . LEU A 1 69 ? -3.949 1.519 -20.800 1.00 65.81 69 LEU A C 1
ATOM 600 O O . LEU A 1 69 ? -5.161 1.681 -20.811 1.00 65.81 69 LEU A O 1
ATOM 604 N N . ILE A 1 70 ? -3.380 0.434 -20.269 1.00 66.56 70 ILE A N 1
ATOM 605 C CA . ILE A 1 70 ? -4.140 -0.743 -19.817 1.00 66.56 70 ILE A CA 1
ATOM 606 C C . ILE A 1 70 ? -4.551 -0.606 -18.347 1.00 66.56 70 ILE A C 1
ATOM 608 O O . ILE A 1 70 ? -5.675 -0.927 -17.968 1.00 66.56 70 ILE A O 1
ATOM 612 N N . VAL A 1 71 ? -3.648 -0.092 -17.510 1.00 69.38 71 VAL A N 1
ATOM 613 C CA . VAL A 1 71 ? -3.810 -0.018 -16.055 1.00 69.38 71 VAL A CA 1
ATOM 614 C C . VAL A 1 71 ? -5.072 0.734 -15.613 1.00 69.38 71 VAL A C 1
ATOM 616 O O . VAL A 1 71 ? -5.766 0.204 -14.746 1.00 69.38 71 VAL A O 1
ATOM 619 N N . PRO A 1 72 ? -5.452 1.897 -16.184 1.00 69.00 72 PRO A N 1
ATOM 620 C CA . PRO A 1 72 ? -6.664 2.613 -15.770 1.00 69.00 72 PRO A CA 1
ATOM 621 C C . PRO A 1 72 ? -7.956 1.789 -15.878 1.00 69.00 72 PRO A C 1
ATOM 623 O O . PRO A 1 72 ? -8.871 1.995 -15.084 1.00 69.00 72 PRO A O 1
ATOM 626 N N . PHE A 1 73 ? -8.016 0.839 -16.816 1.00 72.50 73 PHE A N 1
ATOM 627 C CA . PHE A 1 73 ? -9.185 -0.014 -17.044 1.00 72.50 73 PHE A CA 1
ATOM 628 C C . PHE A 1 73 ? -9.192 -1.280 -16.183 1.00 72.50 73 PHE A C 1
ATOM 630 O O . PHE A 1 73 ? -10.212 -1.963 -16.104 1.00 72.50 73 PHE A O 1
ATOM 637 N N . LEU A 1 74 ? -8.081 -1.606 -15.516 1.00 77.44 74 LEU A N 1
ATOM 638 C CA . LEU A 1 74 ? -8.022 -2.794 -14.678 1.00 77.44 74 LEU A CA 1
ATOM 639 C C . LEU A 1 74 ? -8.790 -2.584 -13.357 1.00 77.44 74 LEU A C 1
ATOM 641 O O . LEU A 1 74 ? -8.664 -1.532 -12.718 1.00 77.44 74 LEU A O 1
ATOM 645 N N . PRO A 1 75 ? -9.513 -3.609 -12.866 1.00 77.31 75 PRO A N 1
ATOM 646 C CA . PRO A 1 75 ? -10.263 -3.534 -11.607 1.00 77.31 75 PRO A CA 1
ATOM 647 C C . PRO A 1 75 ? -9.366 -3.264 -10.385 1.00 77.31 75 PRO A C 1
ATOM 649 O O . PRO A 1 75 ? -9.821 -2.696 -9.390 1.00 77.31 75 PRO A O 1
ATOM 652 N N . ILE A 1 76 ? -8.069 -3.583 -10.479 1.00 80.38 76 ILE A N 1
ATOM 653 C CA . ILE A 1 76 ? -7.063 -3.280 -9.449 1.00 80.38 76 ILE A CA 1
ATOM 654 C C . ILE A 1 76 ? -6.906 -1.774 -9.195 1.00 80.38 76 ILE A C 1
ATOM 656 O O . ILE A 1 76 ? -6.599 -1.377 -8.073 1.00 80.38 76 ILE A O 1
ATOM 660 N N . THR A 1 77 ? -7.173 -0.919 -10.188 1.00 80.44 77 THR A N 1
ATOM 661 C CA . THR A 1 77 ? -7.071 0.541 -10.038 1.00 80.44 77 THR A CA 1
ATOM 662 C C . THR A 1 77 ? -8.110 1.061 -9.059 1.00 80.44 77 THR A C 1
ATOM 664 O O . THR A 1 77 ? -7.776 1.836 -8.162 1.00 80.44 77 THR A O 1
ATOM 667 N N . LYS A 1 78 ? -9.353 0.578 -9.177 1.00 82.00 78 LYS A N 1
ATOM 668 C CA . LYS A 1 78 ? -10.437 0.918 -8.248 1.00 82.00 78 LYS A CA 1
ATOM 669 C C . LYS A 1 78 ? -10.125 0.418 -6.840 1.00 82.00 78 LYS 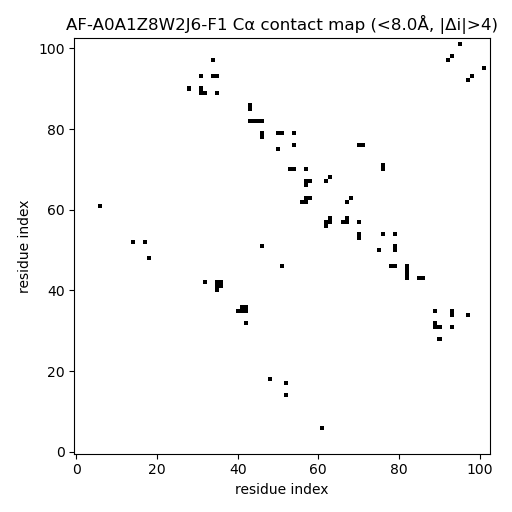A C 1
ATOM 671 O O . LYS A 1 78 ? -10.246 1.182 -5.892 1.00 82.00 78 LYS A O 1
ATOM 676 N N . LYS A 1 79 ? -9.635 -0.820 -6.717 1.00 85.12 79 LYS A N 1
ATOM 677 C CA . LYS A 1 79 ? -9.232 -1.422 -5.436 1.00 85.12 79 LYS A CA 1
ATOM 678 C C . LYS A 1 79 ? -8.149 -0.605 -4.722 1.00 85.12 79 LYS A C 1
ATOM 680 O O . LYS A 1 79 ? -8.284 -0.317 -3.538 1.00 85.12 79 LYS A O 1
ATOM 685 N N . VAL A 1 80 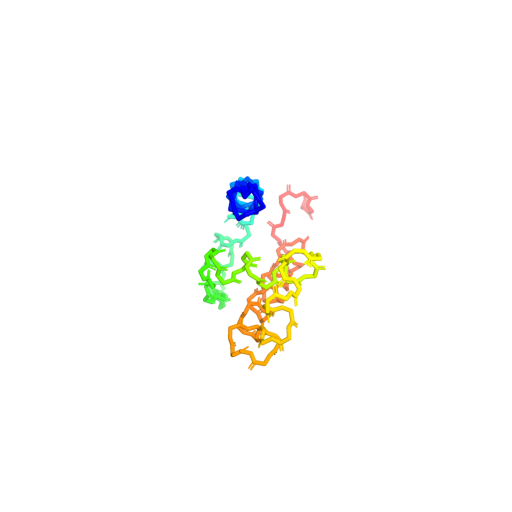? -7.088 -0.204 -5.430 1.00 85.50 80 VAL A N 1
ATOM 686 C CA . VAL A 1 80 ? -6.005 0.609 -4.845 1.00 85.50 80 VAL A CA 1
ATOM 687 C C . VAL A 1 80 ? -6.501 2.001 -4.464 1.00 85.50 80 VAL A C 1
ATOM 689 O O . VAL A 1 80 ? -6.132 2.505 -3.405 1.00 85.50 80 VAL A O 1
ATOM 692 N N . HIS A 1 81 ? -7.336 2.625 -5.296 1.00 85.44 81 HIS A N 1
ATOM 693 C CA . HIS A 1 81 ? -7.866 3.952 -4.998 1.00 85.44 81 HIS A CA 1
ATOM 694 C C . HIS A 1 81 ? -8.791 3.940 -3.776 1.00 85.44 81 HIS A C 1
ATOM 696 O O . HIS A 1 81 ? -8.616 4.761 -2.881 1.00 85.44 81 HIS A O 1
ATOM 702 N N . PHE A 1 82 ? -9.688 2.953 -3.696 1.00 87.81 82 PHE A N 1
ATOM 703 C CA . PHE A 1 82 ? -10.587 2.757 -2.563 1.00 87.81 82 PHE A CA 1
ATOM 704 C C . PHE A 1 82 ? -9.818 2.514 -1.260 1.00 87.81 82 PHE A C 1
ATOM 706 O O . PHE A 1 82 ? -10.034 3.218 -0.281 1.00 87.81 82 PHE A O 1
ATOM 713 N N . TYR A 1 83 ? -8.827 1.614 -1.281 1.00 88.75 83 TYR A N 1
ATOM 714 C CA . TYR A 1 83 ? -7.950 1.383 -0.130 1.00 88.75 83 TYR A CA 1
ATOM 715 C C . TYR A 1 83 ? -7.279 2.677 0.356 1.00 88.75 83 TYR A C 1
ATOM 717 O O . TYR A 1 83 ? -7.253 2.951 1.552 1.00 88.75 83 TYR A O 1
ATOM 725 N N . LYS A 1 84 ? -6.739 3.490 -0.561 1.00 86.81 84 LYS A N 1
ATOM 726 C CA . LYS A 1 84 ? -6.099 4.764 -0.199 1.00 86.81 84 LYS A CA 1
ATOM 727 C C . LYS A 1 84 ? -7.083 5.747 0.421 1.00 86.81 84 LYS A C 1
ATOM 729 O O . LYS A 1 84 ? -6.738 6.411 1.391 1.00 86.81 84 LYS A O 1
ATOM 734 N N . GLN A 1 85 ? -8.285 5.831 -0.137 1.00 88.56 85 GLN A N 1
ATOM 735 C CA . GLN A 1 85 ? -9.328 6.713 0.363 1.00 88.56 85 GLN A CA 1
ATOM 736 C C . GLN A 1 85 ? -9.777 6.304 1.771 1.00 88.56 85 GLN A C 1
ATOM 738 O O . GLN A 1 85 ? -9.838 7.154 2.652 1.00 88.56 85 GLN A O 1
ATOM 743 N N . GLU A 1 86 ? -10.009 5.014 2.017 1.00 89.44 86 GLU A N 1
ATOM 744 C CA . GLU A 1 86 ? -10.389 4.525 3.348 1.00 89.44 86 GLU A CA 1
ATOM 745 C C . GLU A 1 86 ? -9.280 4.733 4.384 1.00 89.44 86 GLU A C 1
ATOM 747 O O . GLU A 1 86 ? -9.557 5.173 5.496 1.00 89.44 86 GLU A O 1
ATOM 752 N N . ILE A 1 87 ? -8.016 4.488 4.023 1.00 88.62 87 ILE A N 1
ATOM 753 C CA . ILE A 1 87 ? -6.877 4.764 4.910 1.00 88.62 87 ILE A CA 1
ATOM 754 C C . ILE A 1 87 ? -6.774 6.255 5.246 1.00 88.62 87 ILE A C 1
ATOM 756 O O . ILE A 1 87 ? -6.546 6.588 6.406 1.00 88.62 87 ILE A O 1
ATOM 760 N N . ASN A 1 88 ? -6.955 7.145 4.266 1.00 89.25 88 ASN A N 1
ATOM 761 C CA . ASN A 1 88 ? -6.936 8.589 4.506 1.00 89.25 88 ASN A CA 1
ATOM 762 C C . ASN A 1 88 ? -8.091 9.022 5.418 1.00 89.25 88 ASN A C 1
ATOM 764 O O . ASN A 1 88 ? -7.865 9.770 6.361 1.00 89.25 88 ASN A O 1
ATOM 768 N N . ASN A 1 89 ? -9.299 8.497 5.200 1.00 89.00 89 ASN A N 1
ATOM 769 C CA . ASN A 1 89 ? -10.442 8.776 6.068 1.00 89.00 89 ASN A CA 1
ATOM 770 C C . ASN A 1 89 ? -10.173 8.309 7.507 1.00 89.00 89 ASN A C 1
ATOM 772 O O . ASN A 1 89 ? -10.396 9.061 8.452 1.00 89.00 89 ASN A O 1
ATOM 776 N N . LEU A 1 90 ? -9.652 7.089 7.685 1.00 88.19 90 LEU A N 1
ATOM 777 C CA . LEU A 1 90 ? -9.272 6.573 9.005 1.00 88.19 90 LEU A CA 1
ATOM 778 C C . LEU A 1 90 ? -8.203 7.444 9.665 1.00 88.19 90 LEU A C 1
ATOM 780 O O . LEU A 1 90 ? -8.286 7.704 10.863 1.00 88.19 90 LEU A O 1
ATOM 784 N N . TRP A 1 91 ? -7.229 7.914 8.887 1.00 88.25 91 TRP A N 1
ATOM 785 C CA . TRP A 1 91 ? -6.183 8.808 9.367 1.00 88.25 91 TRP A CA 1
ATOM 786 C C . TRP A 1 91 ? -6.750 10.144 9.857 1.00 88.25 91 TRP A C 1
ATOM 788 O O . TRP A 1 91 ? -6.431 10.572 10.961 1.00 88.25 91 TRP A O 1
ATOM 798 N N . GLU A 1 92 ? -7.644 10.771 9.090 1.00 88.38 92 GLU A N 1
ATOM 799 C CA . GLU A 1 92 ? -8.298 12.029 9.472 1.00 88.38 92 GLU A CA 1
ATOM 800 C C . GLU A 1 92 ? -9.190 11.896 10.711 1.00 88.38 92 GLU A C 1
ATOM 802 O O . GLU A 1 92 ? -9.329 12.843 11.489 1.00 88.38 92 GLU A O 1
ATOM 807 N N . ILE A 1 93 ? -9.847 10.748 10.891 1.00 86.75 93 ILE A N 1
ATOM 808 C CA . ILE A 1 93 ? -10.635 10.476 12.099 1.00 86.75 93 ILE A CA 1
ATOM 809 C C . ILE A 1 93 ? -9.684 10.277 13.284 1.00 86.75 93 ILE A C 1
ATOM 811 O O . ILE A 1 93 ? -9.861 10.900 14.329 1.00 86.75 93 ILE A O 1
ATOM 815 N N . TRP A 1 94 ? -8.623 9.489 13.109 1.00 86.00 94 TRP A N 1
ATOM 816 C CA . TRP A 1 94 ? -7.623 9.261 14.148 1.00 86.00 94 TRP A CA 1
ATOM 817 C C . TRP A 1 94 ? -6.931 10.560 14.590 1.00 86.00 94 TRP A C 1
ATOM 819 O O . TRP A 1 94 ? -6.768 10.789 15.786 1.00 86.00 94 TRP A O 1
ATOM 829 N N . GLU A 1 95 ? -6.594 11.463 13.669 1.00 85.62 95 GLU A N 1
ATOM 830 C CA . GLU A 1 95 ? -6.045 12.788 13.997 1.00 85.62 95 GLU A CA 1
ATOM 831 C C . GLU A 1 95 ? -7.024 13.706 14.745 1.00 85.62 95 GLU A C 1
ATOM 833 O O . GLU A 1 95 ? -6.603 14.643 15.439 1.00 85.62 95 GLU A O 1
ATOM 838 N N . ARG A 1 96 ? -8.331 13.474 14.591 1.00 82.56 96 ARG A N 1
ATOM 839 C CA . ARG A 1 96 ? -9.374 14.209 15.313 1.00 82.56 96 ARG A CA 1
ATOM 840 C C . ARG A 1 96 ? -9.634 13.638 16.702 1.00 82.56 96 ARG A C 1
ATOM 842 O O . ARG A 1 96 ? -9.799 14.421 17.629 1.00 82.56 96 ARG A O 1
ATOM 849 N N . GLU A 1 97 ? -9.648 12.317 16.844 1.00 79.94 97 GLU A N 1
ATOM 850 C CA . GLU A 1 97 ? -10.188 11.642 18.033 1.00 79.94 97 GLU A CA 1
ATOM 851 C C . GLU A 1 97 ? -9.143 10.916 18.891 1.00 79.94 97 GLU A C 1
ATOM 853 O O . GLU A 1 97 ? -9.382 10.675 20.072 1.00 79.94 97 GLU A O 1
ATOM 858 N N . GLY A 1 98 ? -7.998 10.528 18.323 1.00 65.12 98 GLY A N 1
ATOM 859 C CA . GLY A 1 98 ? -7.095 9.549 18.940 1.00 65.12 98 GLY A CA 1
ATOM 860 C C . GLY A 1 98 ? -5.599 9.814 18.775 1.00 65.12 98 GLY A C 1
ATOM 861 O O . GLY A 1 98 ? -4.798 8.950 19.142 1.00 65.12 98 GLY A O 1
ATOM 862 N N . SER A 1 99 ? -5.195 10.963 18.226 1.00 64.75 99 SER A N 1
ATOM 863 C CA . SER A 1 99 ? -3.782 11.341 18.152 1.00 64.75 99 SER A CA 1
ATOM 864 C C . SER A 1 99 ? -3.305 11.846 19.524 1.00 64.75 99 SER A C 1
ATOM 866 O O . SER A 1 99 ? -3.956 12.727 20.093 1.00 64.75 99 SER A O 1
ATOM 868 N N . PRO A 1 100 ? -2.182 11.333 20.068 1.00 56.12 100 PRO A N 1
ATOM 869 C CA . PRO A 1 100 ? -1.702 11.609 21.430 1.00 56.12 100 PRO A CA 1
ATOM 870 C C . PRO A 1 100 ? -1.168 13.044 21.663 1.00 56.12 100 PRO A C 1
ATOM 872 O O . PRO A 1 100 ? -0.248 13.241 22.447 1.00 56.12 100 PRO A O 1
ATOM 875 N N . GLY A 1 101 ? -1.726 14.056 20.992 1.00 55.25 101 GLY A N 1
ATOM 876 C CA . GLY A 1 101 ? -1.349 15.468 21.130 1.00 55.25 101 GLY A CA 1
ATOM 877 C C . GLY A 1 101 ? -2.519 16.460 21.126 1.00 55.25 101 GLY A C 1
ATOM 878 O O . GLY A 1 101 ? -2.288 17.642 20.891 1.00 55.25 101 GLY A O 1
ATOM 879 N N . LYS A 1 102 ? -3.765 16.006 21.331 1.00 51.25 102 LYS A N 1
ATOM 880 C CA . LYS A 1 102 ? -4.964 16.871 21.421 1.00 51.25 102 LYS A CA 1
ATOM 881 C C . LYS A 1 102 ? -5.808 16.670 22.692 1.00 51.25 102 LYS A C 1
ATOM 883 O O . LYS A 1 102 ? -6.959 17.099 22.721 1.00 51.25 102 LYS A O 1
ATOM 888 N N . GLN A 1 103 ? -5.253 16.039 23.724 1.00 44.53 103 GLN A N 1
ATOM 889 C CA . GLN A 1 103 ? -5.822 16.063 25.077 1.00 44.53 103 GLN A CA 1
ATOM 890 C C . GLN A 1 103 ? -4.902 16.850 25.997 1.00 44.53 103 GLN A C 1
ATOM 892 O O . GLN A 1 103 ? -3.673 16.644 25.881 1.00 44.53 103 GLN A O 1
#

Mean predicted aligned error: 7.58 Å

Radius of gyration: 17.05 Å; Cα contacts (8 Å, |Δi|>4): 50; chains: 1; bounding box: 36×23×53 Å

Nearest PDB structures (foldseek):
  8yon-assembly1_A  TM=2.594E-01  e=4.893E+00  Escherichia phage T4

Secondary structure (DSSP, 8-state):
--HHHHHHHHHHHHHHHHHHHHHHHHHHHHHHHHHHHHTTPPPPPPPPHHHHHHHHHTTSTTTTTTHHHHGGGSHHHHHHHHHHHHHHHHHHHHHHHT-TT--

Foldseek 3Di:
DCVVVVLVVVLVVLLVVLVVVVVVVCVVLVVLVVVCVVVVHDQQDDDDSVLLSLLVCCPPPSNVPPSVPVVVPDPSNVSNVVNVVVSVVSVVVCVVPPDPPPD